Protein AF-A0A8K0NXC8-F1 (afdb_monomer)

Nearest PDB structures (foldseek):
  3nhq-assembly1_A  TM=5.720E-01  e=4.915E-01  Pseudomonas aeruginosa
  8uph-assembly1_A  TM=5.664E-01  e=5.838E-01  Stigmatella aurantiaca
  8u64-assembly1_B  TM=4.879E-01  e=6.934E-01  Pseudomonas syringae pv. tomato str. DC3000
  8u65-assembly1_A  TM=4.868E-01  e=1.839E+00  Pseudomonas syringae pv. tomato str. DC3000
  8qzc-assembly1_A  TM=2.099E-01  e=2.747E+00  Mus musculus

Mean predicted aligned error: 13.23 Å

Sequence (132 aa):
MKCRACNVSSRGIFIARELYSKPFSKPKASEVLTSYLEQLNHPPWTSYFVKYNSIVNDQKGMSHFNWQVGKHNYHILRTGCYPFIKYHCSRIPCLAYGIAAIFLIRHEEVVHTTNGLVKIYFLYEEKKGSFY

Solvent-accessible surface area (backbone atoms only — not comparable to full-atom values): 8437 Å² total; per-residue (Å²): 136,89,83,80,88,79,87,75,72,84,74,71,68,66,66,67,63,73,78,69,83,70,82,90,68,58,53,42,44,62,55,53,52,49,53,51,42,57,74,61,71,62,62,65,58,52,71,52,75,43,52,54,90,68,37,37,72,78,54,72,92,60,45,68,50,80,47,79,52,93,94,43,63,27,45,36,42,43,46,87,48,88,73,30,39,37,42,38,38,28,58,65,62,72,64,59,58,53,54,52,46,65,75,50,48,76,42,75,47,79,43,84,47,100,92,45,80,45,79,46,80,30,71,62,85,76,76,88,80,76,80,130

Radius of gyration: 26.15 Å; Cα contacts (8 Å, |Δi|>4): 143; chains: 1; bounding box: 81×33×70 Å

InterPro domains:
  IPR029245 Protein of unknown function DUF4528 [PF15031] (26-92)
  IPR029245 Protein of unknown function DUF4528 [PTHR34651] (18-91)

pLDDT: mean 80.91, std 18.49, range [33.34, 96.88]

Foldseek 3Di:
DDDDDDDPDPPPPVVVVVVPDDDPAQAAPLVVVLVVCVVVVHDQKDKDKDFPVRHDHPVPPPQWDWDDHPPAIWIWGWDDDPRIIMIIIHRDDPVVVVVVQVVQFDDWDWDQDPVGIDIDTDSDDDPPDDDD

Structure (mmCIF, N/CA/C/O backbone):
data_AF-A0A8K0NXC8-F1
#
_entr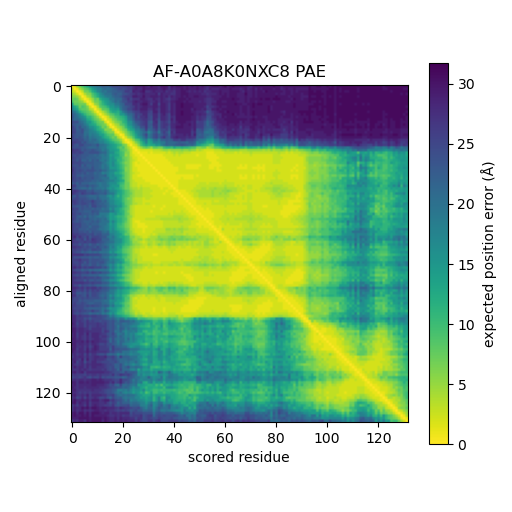y.id   AF-A0A8K0NXC8-F1
#
loop_
_atom_site.group_PDB
_atom_site.id
_atom_site.type_symbol
_atom_site.label_atom_id
_atom_site.label_alt_id
_atom_site.label_comp_id
_atom_site.label_asym_id
_atom_site.label_entity_id
_atom_site.label_seq_id
_atom_site.pdbx_PDB_ins_code
_atom_site.Cartn_x
_atom_site.Cartn_y
_atom_site.Cartn_z
_atom_site.occupancy
_atom_site.B_iso_or_equiv
_atom_site.auth_seq_id
_atom_site.auth_comp_id
_atom_site.auth_asym_id
_atom_site.auth_atom_id
_atom_site.pdbx_PDB_model_num
ATOM 1 N N . MET A 1 1 ? -58.530 -18.994 36.220 1.00 37.09 1 MET A N 1
ATOM 2 C CA . MET A 1 1 ? -57.468 -19.916 35.755 1.00 37.09 1 MET A CA 1
ATOM 3 C C . MET A 1 1 ? -56.166 -19.139 35.595 1.00 37.09 1 MET A C 1
ATOM 5 O O . MET A 1 1 ? -56.166 -18.107 34.943 1.00 37.09 1 MET A O 1
ATOM 9 N N . LYS A 1 2 ? -55.094 -19.593 36.258 1.00 42.16 2 LYS A N 1
ATOM 10 C CA . LYS A 1 2 ? -53.711 -19.095 36.132 1.00 42.16 2 LYS A CA 1
ATOM 11 C C . LYS A 1 2 ? -53.043 -19.742 34.911 1.00 42.16 2 LYS A C 1
ATOM 13 O O . LYS A 1 2 ? -53.066 -20.963 34.845 1.00 42.16 2 LYS A O 1
ATOM 18 N N . CYS A 1 3 ? -52.339 -18.959 34.092 1.00 33.34 3 CYS A N 1
ATOM 19 C CA . CYS A 1 3 ? -51.161 -19.377 33.308 1.00 33.34 3 CYS A CA 1
ATOM 20 C C . CYS A 1 3 ? -50.191 -18.178 33.260 1.00 33.34 3 CYS A C 1
ATOM 22 O O . CYS A 1 3 ? -50.470 -17.187 32.602 1.00 33.34 3 CYS A O 1
ATOM 24 N N . ARG A 1 4 ? -49.309 -18.067 34.263 1.00 37.38 4 ARG A N 1
ATOM 25 C CA . ARG A 1 4 ? -47.840 -18.267 34.215 1.00 37.38 4 ARG A CA 1
ATOM 26 C C . ARG A 1 4 ? -47.084 -17.321 33.272 1.00 37.38 4 ARG A C 1
ATOM 28 O O . ARG A 1 4 ? -47.099 -17.476 32.060 1.00 37.38 4 ARG A O 1
ATOM 35 N N . ALA A 1 5 ? -46.360 -16.399 33.908 1.00 43.91 5 ALA A N 1
ATOM 36 C CA . ALA A 1 5 ? -45.332 -15.551 33.331 1.00 43.91 5 ALA A CA 1
ATOM 37 C C . ALA A 1 5 ? -44.221 -16.385 32.673 1.00 43.91 5 ALA A C 1
ATOM 39 O O . ALA A 1 5 ? -43.661 -17.285 33.302 1.00 43.91 5 ALA A O 1
ATOM 40 N N . CYS A 1 6 ? -43.877 -16.048 31.431 1.00 36.56 6 CYS A N 1
ATOM 41 C CA . CYS A 1 6 ? -42.623 -16.464 30.822 1.00 36.56 6 CYS A CA 1
ATOM 42 C C . CYS A 1 6 ? -41.575 -15.391 31.143 1.00 36.56 6 CYS A C 1
ATOM 44 O O . CYS A 1 6 ? -41.721 -14.234 30.751 1.00 36.56 6 CYS A O 1
ATOM 46 N N . ASN A 1 7 ? -40.550 -15.779 31.901 1.00 40.25 7 ASN A N 1
ATOM 47 C CA . ASN A 1 7 ? -39.371 -14.974 32.215 1.00 40.25 7 ASN A CA 1
ATOM 48 C C . ASN A 1 7 ? -38.663 -14.556 30.916 1.00 40.25 7 ASN A C 1
ATOM 50 O O . ASN A 1 7 ? -37.875 -15.323 30.361 1.00 40.25 7 ASN A O 1
ATOM 54 N N . VAL A 1 8 ? -38.911 -13.336 30.439 1.00 48.53 8 VAL A N 1
ATOM 55 C CA . VAL A 1 8 ? -38.009 -12.690 29.481 1.00 48.53 8 VAL A CA 1
ATOM 56 C C . VAL A 1 8 ? -36.810 -12.203 30.283 1.00 48.53 8 VAL A C 1
ATOM 58 O O . VAL A 1 8 ? -36.902 -11.268 31.073 1.00 48.53 8 VAL A O 1
ATOM 61 N N . SER A 1 9 ? -35.695 -12.910 30.121 1.00 41.44 9 SER A N 1
ATOM 62 C CA . SER A 1 9 ? -34.405 -12.586 30.719 1.00 41.44 9 SER A CA 1
ATOM 63 C C . SER A 1 9 ? -34.036 -11.127 30.441 1.00 41.44 9 SER A C 1
ATOM 65 O O . SER A 1 9 ? -33.798 -10.735 29.298 1.00 41.44 9 SER A O 1
ATOM 67 N N . SER A 1 10 ? -33.941 -10.331 31.505 1.00 48.50 10 SER A N 1
ATOM 68 C CA . SER A 1 10 ? -33.609 -8.900 31.516 1.00 48.50 10 SER A CA 1
ATOM 69 C C . SER A 1 10 ? -32.192 -8.561 31.016 1.00 48.50 10 SER A C 1
ATOM 71 O O . SER A 1 10 ? -31.712 -7.453 31.231 1.00 48.50 10 SER A O 1
ATOM 73 N N . ARG A 1 11 ? -31.492 -9.495 30.357 1.00 45.94 11 ARG A N 1
ATOM 74 C CA . ARG A 1 11 ? -30.106 -9.327 29.886 1.00 45.94 11 ARG A CA 1
ATOM 75 C C . ARG A 1 11 ? -29.985 -8.782 28.457 1.00 45.94 11 ARG A C 1
ATOM 77 O O . ARG A 1 11 ? -28.900 -8.369 28.074 1.00 45.94 11 ARG A O 1
ATOM 84 N N . GLY A 1 12 ? -31.071 -8.746 27.679 1.00 40.59 12 GLY A N 1
ATOM 85 C CA . GLY A 1 12 ? -31.040 -8.309 26.272 1.00 40.59 12 GLY A CA 1
ATOM 86 C C . GLY A 1 12 ? -31.248 -6.808 26.030 1.00 40.59 12 GLY A C 1
ATOM 87 O O . GLY A 1 12 ? -30.907 -6.312 24.963 1.00 40.59 12 GLY A O 1
ATOM 88 N N . ILE A 1 13 ? -31.790 -6.067 27.002 1.00 43.66 13 ILE A N 1
ATOM 89 C CA . ILE A 1 13 ? -32.197 -4.660 26.805 1.00 43.66 13 ILE A CA 1
ATOM 90 C C . ILE A 1 13 ? -31.069 -3.670 27.161 1.00 43.66 13 ILE A C 1
ATOM 92 O O . ILE A 1 13 ? -31.069 -2.536 26.686 1.00 43.66 13 ILE A O 1
ATOM 96 N N . PHE A 1 14 ? -30.058 -4.098 27.925 1.00 40.81 14 PHE A N 1
ATOM 97 C CA . PHE A 1 14 ? -28.959 -3.219 28.347 1.00 40.81 14 PHE A CA 1
ATOM 98 C C . PHE A 1 14 ? -27.856 -3.026 27.293 1.00 40.81 14 PHE A C 1
ATOM 100 O O . PHE A 1 14 ? -27.224 -1.980 27.292 1.00 40.81 14 PHE A O 1
ATOM 107 N N . ILE A 1 15 ? -27.669 -3.949 26.339 1.00 49.72 15 ILE A N 1
ATOM 108 C CA . ILE A 1 15 ? -26.615 -3.808 25.309 1.00 49.72 15 ILE A CA 1
ATOM 109 C C . ILE A 1 15 ? -27.019 -2.833 24.188 1.00 49.72 15 ILE A C 1
ATOM 111 O O . ILE A 1 15 ? -26.171 -2.190 23.576 1.00 49.72 15 ILE A O 1
ATOM 115 N N . ALA A 1 16 ? -28.319 -2.673 23.924 1.00 45.34 16 ALA A N 1
ATOM 116 C CA . ALA A 1 16 ? -28.797 -1.842 22.817 1.00 45.34 16 ALA A CA 1
ATOM 117 C C . ALA A 1 16 ? -28.762 -0.328 23.108 1.00 45.34 16 ALA A C 1
ATOM 119 O O . ALA A 1 16 ? -28.747 0.467 22.170 1.00 45.34 16 ALA A O 1
ATOM 120 N N . ARG A 1 17 ? -28.727 0.095 24.383 1.00 44.28 17 ARG A N 1
ATOM 121 C CA . ARG A 1 17 ? -28.668 1.526 24.756 1.00 44.28 17 ARG A CA 1
ATOM 122 C C . ARG A 1 17 ? -27.256 2.111 24.749 1.00 44.28 17 ARG A C 1
ATOM 124 O O . ARG A 1 17 ? -27.127 3.327 24.690 1.00 44.28 17 ARG A O 1
ATOM 131 N N . GLU A 1 18 ? -26.216 1.281 24.759 1.00 45.81 18 GLU A N 1
ATOM 132 C CA . GLU A 1 18 ? -24.822 1.744 24.835 1.00 45.81 18 GLU A CA 1
ATOM 133 C C . GLU A 1 18 ? -24.183 1.983 23.455 1.00 45.81 18 GLU A C 1
ATOM 135 O O . GLU A 1 18 ? -23.147 2.629 23.338 1.00 45.81 18 GLU A O 1
ATOM 140 N N . LEU A 1 19 ? -24.844 1.541 22.380 1.00 53.97 19 LEU A N 1
ATOM 141 C CA . LEU A 1 19 ? -24.428 1.808 20.997 1.00 53.97 19 LEU A CA 1
ATOM 142 C C . LEU A 1 19 ? -24.982 3.134 20.440 1.00 53.97 19 LEU A C 1
ATOM 144 O O . LEU A 1 19 ? -24.770 3.448 19.270 1.00 53.97 19 LEU A O 1
ATOM 148 N N . TYR A 1 20 ? -25.674 3.928 21.265 1.00 55.44 20 TYR A N 1
ATOM 149 C CA . TYR A 1 20 ? -26.390 5.136 20.852 1.00 55.44 20 TYR A CA 1
ATOM 150 C C . TYR A 1 20 ? -25.898 6.389 21.594 1.00 55.44 20 TYR A C 1
ATOM 152 O O . TYR A 1 20 ? -26.636 6.965 22.387 1.00 55.44 20 TYR A O 1
ATOM 160 N N . SER A 1 21 ? -24.649 6.820 21.359 1.00 51.75 21 SER A N 1
ATOM 161 C CA . SER A 1 21 ? -24.166 8.162 21.771 1.00 51.75 21 SER A CA 1
ATOM 162 C C . SER A 1 21 ? -22.755 8.536 21.276 1.00 51.75 21 SER A C 1
ATOM 164 O O . SER A 1 21 ? -22.030 9.261 21.954 1.00 51.75 21 SER A O 1
ATOM 166 N N . LYS A 1 22 ? -22.332 8.114 20.076 1.00 52.09 22 LYS A N 1
ATOM 167 C CA . LYS A 1 22 ? -21.210 8.789 19.395 1.00 52.09 22 LYS A CA 1
ATOM 168 C C . LYS A 1 22 ? -21.737 9.510 18.158 1.00 52.09 22 LYS A C 1
ATOM 170 O O . LYS A 1 22 ? -22.412 8.866 17.354 1.00 52.09 22 LYS A O 1
ATOM 175 N N . PRO A 1 23 ? -21.469 10.819 17.978 1.00 54.41 23 PRO A N 1
ATOM 176 C CA . PRO A 1 23 ? -21.719 11.452 16.691 1.00 54.41 23 PRO A CA 1
ATOM 177 C C . PRO A 1 23 ? -20.993 10.633 15.621 1.00 54.41 23 PRO A C 1
ATOM 179 O O . PRO A 1 23 ? -19.870 10.183 15.848 1.00 54.41 23 PRO A O 1
ATOM 182 N N . PHE A 1 24 ? -21.663 10.398 14.493 1.00 65.12 24 PHE A N 1
ATOM 183 C CA . PHE A 1 24 ? -21.206 9.531 13.405 1.00 65.12 24 PHE A CA 1
ATOM 184 C C . PHE A 1 24 ? -20.031 10.192 12.659 1.00 65.12 24 PHE A C 1
ATOM 186 O O . PHE A 1 24 ? -20.151 10.640 11.519 1.00 65.12 24 PHE A O 1
ATOM 193 N N . SER A 1 25 ? -18.892 10.351 13.332 1.00 83.94 25 SER A N 1
ATOM 194 C CA . SER A 1 25 ? -17.662 10.807 12.707 1.00 83.94 25 SER A CA 1
ATOM 195 C C . SER A 1 25 ? -17.096 9.665 11.872 1.00 83.94 25 SER A C 1
ATOM 197 O O . SER A 1 25 ? -17.096 8.501 12.272 1.00 83.94 25 SER A O 1
ATOM 199 N N . LYS A 1 26 ? -16.643 9.993 10.661 1.00 91.62 26 LYS A N 1
ATOM 200 C CA . LYS A 1 26 ? -16.002 9.004 9.794 1.00 91.62 26 LYS A CA 1
ATOM 201 C C . LYS A 1 26 ? -14.735 8.492 10.493 1.00 91.62 26 LYS A C 1
ATOM 203 O O . LYS A 1 26 ? -14.002 9.316 11.052 1.00 91.62 26 LYS A O 1
ATOM 208 N N . PRO A 1 27 ? -14.449 7.182 10.447 1.00 95.38 27 PRO A N 1
ATOM 209 C CA . PRO A 1 27 ? -13.238 6.642 11.047 1.00 95.38 27 PRO A CA 1
ATOM 210 C C . PRO A 1 27 ? -11.998 7.221 10.362 1.00 95.38 27 PRO A C 1
ATOM 212 O O . PRO A 1 27 ? -12.035 7.630 9.191 1.00 95.38 27 PRO A O 1
ATOM 215 N N . LYS A 1 28 ? -10.886 7.263 11.094 1.00 95.56 28 LYS A N 1
ATOM 216 C CA . LYS A 1 28 ? -9.604 7.714 10.543 1.00 95.56 28 LYS A CA 1
ATOM 217 C C . LYS A 1 28 ? -9.019 6.658 9.610 1.00 95.56 28 LYS A C 1
ATOM 219 O O . LYS A 1 28 ? -9.223 5.460 9.801 1.00 95.56 28 LYS A O 1
ATOM 224 N N . ALA A 1 29 ? -8.250 7.088 8.616 1.00 95.19 29 ALA A N 1
ATOM 225 C CA . ALA A 1 29 ? -7.570 6.170 7.707 1.00 95.19 29 ALA A CA 1
ATOM 226 C C . ALA A 1 29 ? -6.565 5.273 8.450 1.00 95.19 29 ALA A C 1
ATOM 228 O O . ALA A 1 29 ? -6.462 4.084 8.152 1.00 95.19 29 ALA A O 1
ATOM 229 N N . SER A 1 30 ? -5.873 5.835 9.446 1.00 95.56 30 SER A N 1
ATOM 230 C CA . SER A 1 30 ? -5.002 5.098 10.370 1.00 95.56 30 SER A CA 1
ATOM 231 C C . SER A 1 30 ? -5.724 3.984 11.130 1.00 95.56 30 SER A C 1
ATOM 233 O O . SER A 1 30 ? -5.241 2.856 11.177 1.00 95.56 30 SER A O 1
ATOM 235 N N . GLU A 1 31 ? -6.897 4.282 11.684 1.00 95.88 31 GLU A N 1
ATOM 236 C CA . GLU A 1 31 ? -7.716 3.339 12.450 1.00 95.88 31 GLU A CA 1
ATOM 237 C C . GLU A 1 31 ? -8.214 2.187 11.574 1.00 95.88 31 GLU A C 1
ATOM 239 O O . GLU A 1 31 ? -8.120 1.024 11.967 1.00 95.88 31 GLU A O 1
ATOM 244 N N . VAL A 1 32 ? -8.674 2.500 10.358 1.00 96.25 32 VAL A N 1
ATOM 245 C CA . VAL A 1 32 ? -9.085 1.492 9.370 1.00 96.25 32 VAL A CA 1
ATOM 246 C C . VAL A 1 32 ? -7.914 0.581 9.002 1.00 96.25 32 VAL A C 1
ATOM 248 O O . VAL A 1 32 ? -8.089 -0.633 8.950 1.00 96.25 32 VAL A O 1
ATOM 251 N N . LEU A 1 33 ? -6.722 1.142 8.776 1.00 96.06 33 LEU A N 1
ATOM 252 C CA . LEU A 1 33 ? -5.516 0.374 8.453 1.00 96.06 33 LEU A CA 1
ATOM 253 C C . LEU A 1 33 ? -5.127 -0.592 9.579 1.00 96.06 33 LEU A C 1
ATOM 255 O O . LEU A 1 33 ? -4.922 -1.777 9.316 1.00 96.06 33 LEU A O 1
ATOM 259 N N . THR A 1 34 ? -5.048 -0.107 10.820 1.00 96.88 34 THR A N 1
ATOM 260 C CA . THR A 1 34 ? -4.703 -0.944 11.979 1.00 96.88 34 THR A CA 1
ATOM 261 C C . THR A 1 34 ? -5.741 -2.043 12.186 1.00 96.88 34 THR A C 1
ATOM 263 O O . THR A 1 34 ? -5.382 -3.219 12.210 1.00 96.88 34 THR A O 1
ATOM 266 N N . SER A 1 35 ? -7.025 -1.675 12.224 1.00 96.19 35 SER A N 1
ATOM 267 C CA . SER A 1 35 ? -8.119 -2.625 12.454 1.00 96.19 35 SER A CA 1
ATOM 268 C C . SER A 1 35 ? -8.159 -3.715 11.383 1.00 96.19 35 SER A C 1
ATOM 270 O O . SER A 1 35 ? -8.353 -4.886 11.695 1.00 96.19 35 SER A O 1
ATOM 272 N N . TYR A 1 36 ? -7.938 -3.357 10.117 1.00 96.56 36 TYR A N 1
ATOM 273 C CA . TYR A 1 36 ? -7.915 -4.316 9.014 1.00 96.56 36 TYR A CA 1
ATOM 274 C C . TYR A 1 36 ? -6.761 -5.323 9.133 1.00 96.56 36 TYR A C 1
ATOM 276 O O . TYR A 1 36 ? -6.961 -6.524 8.950 1.00 96.56 36 TYR A O 1
ATOM 284 N N . LEU A 1 37 ? -5.552 -4.856 9.463 1.00 95.94 37 LEU A N 1
A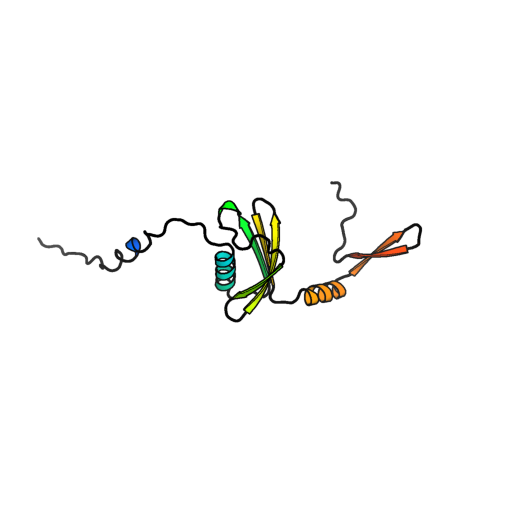TOM 285 C CA . LEU A 1 37 ? -4.385 -5.731 9.618 1.00 95.94 37 LEU A CA 1
ATOM 286 C C . LEU A 1 37 ? -4.509 -6.667 10.828 1.00 95.94 37 LEU A C 1
ATOM 288 O O . LEU A 1 37 ? -4.040 -7.805 10.761 1.00 95.94 37 LEU A O 1
ATOM 292 N N . GLU A 1 38 ? -5.140 -6.207 11.909 1.00 95.75 38 GLU A N 1
ATOM 293 C CA . GLU A 1 38 ? -5.455 -7.026 13.085 1.00 95.75 38 GLU A CA 1
ATOM 294 C C . GLU A 1 38 ? -6.522 -8.080 12.770 1.00 95.75 38 GLU A C 1
ATOM 296 O O . GLU A 1 38 ? -6.335 -9.255 13.081 1.00 95.75 38 GLU A O 1
ATOM 301 N N . GLN A 1 39 ? -7.598 -7.698 12.075 1.00 95.75 39 GLN A N 1
ATOM 302 C CA . GLN A 1 39 ? -8.668 -8.618 11.667 1.00 95.75 39 GLN A CA 1
ATOM 303 C C . GLN A 1 39 ? -8.167 -9.753 10.768 1.00 95.75 39 GLN A C 1
ATOM 305 O O . GLN A 1 39 ? -8.667 -10.872 10.850 1.00 95.75 39 GLN A O 1
ATOM 310 N N . LEU A 1 40 ? -7.164 -9.486 9.928 1.00 93.50 40 LEU A N 1
ATOM 311 C CA . LEU A 1 40 ? -6.539 -10.496 9.072 1.00 93.50 40 LEU A CA 1
ATOM 312 C C . LEU A 1 40 ? -5.470 -11.346 9.776 1.00 93.50 40 LEU A C 1
ATOM 314 O O . LEU A 1 40 ? -4.799 -12.135 9.109 1.00 93.50 40 LEU A O 1
ATOM 318 N N . ASN A 1 41 ? -5.284 -11.196 11.090 1.00 93.44 41 ASN A N 1
ATOM 319 C CA . ASN A 1 41 ? -4.250 -11.893 11.856 1.00 93.44 41 ASN A CA 1
ATOM 320 C C . ASN A 1 41 ? -2.834 -11.688 11.274 1.00 93.44 41 ASN A C 1
ATOM 322 O O . ASN A 1 41 ? -2.030 -12.615 11.175 1.00 93.44 41 ASN A O 1
ATOM 326 N N . HIS A 1 42 ? -2.534 -10.451 10.867 1.00 91.19 42 HIS A N 1
ATOM 327 C CA . HIS A 1 42 ? -1.211 -10.000 10.428 1.00 91.19 42 HIS A CA 1
ATOM 328 C C . HIS A 1 42 ? -0.624 -10.734 9.194 1.00 91.19 42 HIS A C 1
ATOM 330 O O . HIS A 1 42 ? 0.416 -11.404 9.280 1.00 91.19 42 HIS A O 1
ATOM 336 N N . PRO A 1 43 ? -1.217 -10.571 7.996 1.00 92.38 43 PRO A N 1
ATOM 337 C CA . PRO A 1 43 ? -0.743 -11.235 6.780 1.00 92.38 43 PRO A CA 1
ATOM 338 C C . PRO A 1 43 ? 0.666 -10.759 6.358 1.00 92.38 43 PRO A C 1
ATOM 340 O O . PRO A 1 43 ? 1.077 -9.648 6.697 1.00 92.38 43 PRO A O 1
ATOM 343 N N . PRO A 1 44 ? 1.459 -11.573 5.632 1.00 89.50 44 PRO A N 1
ATOM 344 C CA . PRO A 1 44 ? 2.790 -11.174 5.150 1.00 89.50 44 PRO A CA 1
ATOM 345 C C . PRO A 1 44 ? 2.736 -10.035 4.125 1.00 89.50 44 PRO A C 1
ATOM 347 O O . PRO A 1 44 ? 3.601 -9.154 4.129 1.00 89.50 44 PRO A O 1
ATOM 350 N N . TRP A 1 45 ? 1.700 -10.027 3.286 1.00 91.75 45 TRP A N 1
ATOM 351 C CA . TRP A 1 45 ? 1.341 -8.914 2.417 1.00 91.75 45 TRP A CA 1
ATOM 352 C C . TRP A 1 45 ? -0.185 -8.848 2.270 1.00 91.75 45 TRP A C 1
ATOM 354 O O . TRP A 1 45 ? -0.866 -9.869 2.344 1.00 91.75 45 TRP A O 1
ATOM 364 N N . THR A 1 46 ? -0.725 -7.649 2.064 1.00 94.19 46 THR A N 1
ATOM 365 C CA . THR A 1 46 ? -2.116 -7.442 1.645 1.00 94.19 46 THR A CA 1
ATOM 366 C C . THR A 1 46 ? -2.258 -6.141 0.852 1.00 94.19 46 THR A C 1
ATOM 368 O O . THR A 1 46 ? -1.419 -5.242 0.941 1.00 94.19 46 THR A O 1
ATOM 371 N N . SER A 1 47 ? -3.317 -6.019 0.057 1.00 94.31 47 SER A N 1
ATOM 372 C CA . SER A 1 47 ? -3.667 -4.769 -0.614 1.00 94.31 47 SER A CA 1
ATOM 373 C C . SER A 1 47 ? -5.171 -4.589 -0.699 1.00 94.31 47 SER A C 1
ATOM 375 O O . SER A 1 47 ? -5.886 -5.541 -1.001 1.00 94.31 47 SER A O 1
ATOM 377 N N . TYR A 1 48 ? -5.642 -3.366 -0.489 1.00 95.31 48 TYR A N 1
ATOM 378 C CA . TYR A 1 48 ? -7.067 -3.051 -0.480 1.00 95.31 48 TYR A CA 1
ATOM 379 C C . TYR A 1 48 ? -7.322 -1.601 -0.900 1.00 95.31 48 TYR A C 1
ATOM 381 O O . TYR A 1 48 ? -6.406 -0.779 -0.976 1.00 95.31 48 TYR A O 1
ATOM 389 N N . PHE A 1 49 ? -8.585 -1.291 -1.188 1.00 95.94 49 PHE A N 1
ATOM 390 C CA . PHE A 1 49 ? -9.034 0.042 -1.579 1.00 95.94 49 PHE A CA 1
ATOM 391 C C . PHE A 1 49 ? -9.980 0.613 -0.526 1.00 95.94 49 PHE A C 1
ATOM 393 O O . PHE A 1 49 ? -10.824 -0.099 0.014 1.00 95.94 49 PHE A O 1
ATOM 400 N N . VAL A 1 50 ? -9.875 1.915 -0.275 1.00 94.75 50 VAL A N 1
ATOM 401 C CA . VAL A 1 50 ? -10.762 2.650 0.635 1.00 94.75 50 VAL A CA 1
ATOM 402 C C . VAL A 1 50 ? -11.335 3.855 -0.093 1.00 94.75 50 VAL A C 1
ATOM 404 O O . VAL A 1 50 ? -10.591 4.620 -0.700 1.00 94.75 50 VAL A O 1
ATOM 407 N N . LYS A 1 51 ? -12.655 4.052 -0.042 1.00 94.94 51 LYS A N 1
ATOM 408 C CA . LYS A 1 51 ? -13.299 5.237 -0.631 1.00 94.94 51 LYS A CA 1
ATOM 409 C C . LYS A 1 51 ? -12.926 6.485 0.167 1.00 94.94 51 LYS A C 1
ATOM 411 O O . LYS A 1 51 ? -13.036 6.481 1.389 1.00 94.94 51 LYS A O 1
ATOM 416 N N . TYR A 1 52 ? -12.586 7.588 -0.503 1.00 91.44 52 TYR A N 1
ATOM 417 C CA . TYR A 1 52 ? -12.300 8.854 0.195 1.00 91.44 52 TYR A CA 1
ATOM 418 C C . TYR A 1 52 ? -13.478 9.314 1.063 1.00 91.44 52 TYR A C 1
ATOM 420 O O . TYR A 1 52 ? -13.285 9.789 2.176 1.00 91.44 52 TYR A O 1
ATOM 428 N N . ASN A 1 53 ? -14.710 9.124 0.584 1.00 91.75 53 ASN A N 1
ATOM 429 C CA . ASN A 1 53 ? -15.900 9.613 1.274 1.00 91.75 53 ASN A CA 1
ATOM 430 C C . ASN A 1 53 ? -16.248 8.840 2.552 1.00 91.75 53 ASN A C 1
ATOM 432 O O . ASN A 1 53 ? -17.025 9.368 3.347 1.00 91.75 53 ASN A O 1
ATOM 436 N N . SER A 1 54 ? -15.711 7.637 2.768 1.00 92.81 54 SER A N 1
ATOM 437 C CA . SER A 1 54 ? -16.029 6.819 3.947 1.00 92.81 54 SER A CA 1
ATOM 438 C C . SER A 1 54 ? -15.098 7.057 5.135 1.00 92.81 54 SER A C 1
ATOM 440 O O . SER A 1 54 ? -15.394 6.571 6.220 1.00 92.81 54 SER A O 1
ATOM 442 N N . ILE A 1 55 ? -13.993 7.788 4.957 1.00 93.88 55 ILE A N 1
ATOM 443 C CA . ILE A 1 55 ? -12.957 7.966 5.985 1.00 93.88 55 ILE A CA 1
ATOM 444 C C . ILE A 1 55 ? -12.515 9.426 6.115 1.00 93.88 55 ILE A C 1
ATOM 446 O O . ILE A 1 55 ? -12.645 10.217 5.181 1.00 93.88 55 ILE A O 1
ATOM 450 N N . VAL A 1 56 ? -11.940 9.778 7.264 1.00 94.50 56 VAL A N 1
ATOM 451 C CA . VAL A 1 56 ? -11.112 10.982 7.403 1.00 94.50 56 VAL A CA 1
ATOM 452 C C . VAL A 1 56 ? -9.667 10.612 7.084 1.00 94.50 56 VAL A C 1
ATOM 454 O O . VAL A 1 56 ? -9.064 9.779 7.758 1.00 94.50 56 VAL A O 1
ATOM 457 N N . ASN A 1 57 ? -9.098 11.226 6.045 1.00 92.06 57 ASN A N 1
ATOM 458 C CA . ASN A 1 57 ? -7.721 10.966 5.630 1.00 92.06 57 ASN A CA 1
ATOM 459 C C . ASN A 1 57 ? -6.717 11.752 6.490 1.00 92.06 57 ASN A C 1
ATOM 461 O O . ASN A 1 57 ? -6.233 12.807 6.086 1.00 92.06 57 ASN A O 1
ATOM 465 N N . ASP A 1 58 ? -6.387 11.207 7.656 1.00 94.00 58 ASP A N 1
ATOM 466 C CA . ASP A 1 58 ? -5.353 11.705 8.572 1.00 94.00 58 ASP A CA 1
ATOM 467 C C . ASP A 1 58 ? -3.923 11.342 8.137 1.00 94.00 58 ASP A C 1
ATOM 469 O O . ASP A 1 58 ? -2.951 11.821 8.707 1.00 94.00 58 ASP A O 1
ATOM 473 N N . GLN A 1 59 ? -3.791 10.535 7.084 1.00 91.62 59 GLN A N 1
ATOM 474 C CA . GLN A 1 59 ? -2.515 10.129 6.502 1.00 91.62 59 GLN A CA 1
ATOM 475 C C . GLN A 1 59 ? -2.146 10.946 5.251 1.00 91.62 59 GLN A C 1
ATOM 477 O O . GLN A 1 59 ? -1.299 10.534 4.458 1.00 91.62 59 GLN A O 1
ATOM 482 N N . LYS A 1 60 ? -2.826 12.064 4.972 1.00 85.25 60 LYS A N 1
ATOM 483 C CA . LYS A 1 60 ? -2.615 12.851 3.744 1.00 85.25 60 LYS A CA 1
ATOM 484 C C . LYS A 1 60 ? -1.149 13.302 3.623 1.00 85.25 60 LYS A C 1
ATOM 486 O O . LYS A 1 60 ? -0.558 13.751 4.592 1.00 85.25 60 LYS A O 1
ATOM 491 N N . GLY A 1 61 ? -0.572 13.175 2.427 1.00 87.38 61 GLY A N 1
ATOM 492 C CA . GLY A 1 61 ? 0.843 13.483 2.173 1.00 87.38 61 GLY A CA 1
ATOM 493 C C . GLY A 1 61 ? 1.805 12.323 2.451 1.00 87.38 61 GLY A C 1
ATOM 494 O O . GLY A 1 61 ? 2.941 12.363 1.994 1.00 87.38 61 GLY A O 1
ATOM 495 N N . MET A 1 62 ? 1.349 11.254 3.114 1.00 90.19 62 MET A N 1
ATOM 496 C CA . MET A 1 62 ? 2.139 10.036 3.291 1.00 90.19 62 MET A CA 1
ATOM 497 C C . MET A 1 62 ? 1.853 9.042 2.163 1.00 90.19 62 MET A C 1
ATOM 499 O O . MET A 1 62 ? 0.790 8.410 2.136 1.00 90.19 62 MET A O 1
ATOM 503 N N . SER A 1 63 ? 2.806 8.912 1.240 1.00 91.62 63 SER A N 1
ATOM 504 C CA . SER A 1 63 ? 2.760 7.928 0.148 1.00 91.62 63 SER A CA 1
ATOM 505 C C . SER A 1 63 ? 3.481 6.632 0.509 1.00 91.62 63 SER A C 1
ATOM 507 O O . SER A 1 63 ? 3.029 5.564 0.120 1.00 91.62 63 SER A O 1
ATOM 509 N N . HIS A 1 64 ? 4.569 6.708 1.277 1.00 92.69 64 HIS A N 1
ATOM 510 C CA . HIS A 1 64 ? 5.318 5.547 1.748 1.00 92.69 64 HIS A CA 1
ATOM 511 C C . HIS A 1 64 ? 5.747 5.760 3.201 1.00 92.69 64 HIS A C 1
ATOM 513 O O . HIS A 1 64 ? 6.384 6.769 3.503 1.00 92.69 64 HIS A O 1
ATOM 519 N N . PHE A 1 65 ? 5.370 4.857 4.104 1.00 94.38 65 PHE A N 1
ATOM 520 C CA . PHE A 1 65 ? 5.695 4.967 5.529 1.00 94.38 65 PHE A CA 1
ATOM 521 C C . PHE A 1 65 ? 5.663 3.609 6.230 1.00 94.38 65 PHE A C 1
ATOM 523 O O . PHE A 1 65 ? 5.053 2.655 5.750 1.00 94.38 65 PHE A O 1
ATOM 530 N N . ASN A 1 66 ? 6.312 3.544 7.391 1.00 94.12 66 ASN A N 1
ATOM 531 C CA . ASN A 1 66 ? 6.262 2.386 8.277 1.00 94.12 66 ASN A CA 1
ATOM 532 C C . ASN A 1 66 ? 5.062 2.502 9.221 1.00 94.12 66 ASN A C 1
ATOM 534 O O . ASN A 1 66 ? 4.799 3.578 9.761 1.00 94.12 66 ASN A O 1
ATOM 538 N N . TRP A 1 67 ? 4.351 1.401 9.435 1.00 95.88 67 TRP A N 1
ATOM 539 C CA . TRP A 1 67 ? 3.173 1.340 10.291 1.00 95.88 67 TRP A CA 1
ATOM 540 C C . TRP A 1 67 ? 3.281 0.170 11.265 1.00 95.88 67 TRP A C 1
ATOM 542 O O . TRP A 1 67 ? 3.317 -0.992 10.861 1.00 95.88 67 TRP A O 1
ATOM 552 N N . GLN A 1 68 ? 3.352 0.491 12.554 1.00 95.00 68 GLN A N 1
ATOM 553 C CA . GLN A 1 68 ? 3.459 -0.493 13.627 1.00 95.00 68 GLN A CA 1
ATOM 554 C C . GLN A 1 68 ? 2.062 -0.948 14.051 1.00 95.00 68 GLN A C 1
ATOM 556 O O . GLN A 1 68 ? 1.224 -0.128 14.426 1.00 95.00 68 GLN A O 1
ATOM 561 N N . VAL A 1 69 ? 1.827 -2.257 14.006 1.00 94.56 69 VAL A N 1
ATOM 562 C CA . VAL A 1 69 ? 0.596 -2.904 14.472 1.00 94.56 69 VAL A CA 1
ATOM 563 C C . VAL A 1 69 ? 0.993 -4.003 15.452 1.00 94.56 69 VAL A C 1
ATOM 565 O O . VAL A 1 69 ? 1.489 -5.063 15.059 1.00 94.56 69 VAL A O 1
ATOM 568 N N . GLY A 1 70 ? 0.833 -3.729 16.747 1.00 90.69 70 GLY A N 1
ATOM 569 C CA . GLY A 1 70 ? 1.285 -4.621 17.815 1.00 90.69 70 GLY A CA 1
ATOM 570 C C . GLY A 1 70 ? 2.798 -4.862 17.760 1.00 90.69 70 GLY A C 1
ATOM 571 O O . GLY A 1 70 ? 3.586 -3.952 17.996 1.00 90.69 70 GLY A O 1
ATOM 572 N N . LYS A 1 71 ? 3.201 -6.101 17.452 1.00 91.38 71 LYS A N 1
ATOM 573 C CA . LYS A 1 71 ? 4.614 -6.522 17.331 1.00 91.38 71 LYS A CA 1
ATOM 574 C C . LYS A 1 71 ? 5.134 -6.511 15.888 1.00 91.38 71 LYS A C 1
ATOM 576 O O . LYS A 1 71 ? 6.271 -6.915 15.645 1.00 91.38 71 LYS A O 1
ATOM 581 N N . HIS A 1 72 ? 4.304 -6.119 14.925 1.00 92.31 72 HIS A N 1
ATOM 582 C CA . HIS A 1 72 ? 4.618 -6.201 13.504 1.00 92.31 72 HIS A CA 1
ATOM 583 C C . HIS A 1 72 ? 4.792 -4.812 12.896 1.00 92.31 72 HIS A C 1
ATOM 585 O O . HIS A 1 72 ? 3.941 -3.942 13.062 1.00 92.31 72 HIS A O 1
ATOM 591 N N . ASN A 1 73 ? 5.862 -4.643 12.120 1.00 93.69 73 ASN A N 1
ATOM 592 C CA . ASN A 1 73 ? 6.088 -3.451 11.314 1.00 93.69 73 ASN A CA 1
ATOM 593 C C . ASN A 1 73 ? 5.685 -3.716 9.861 1.00 93.69 73 ASN A C 1
ATOM 595 O O . ASN A 1 73 ? 6.144 -4.692 9.262 1.00 93.69 73 ASN A O 1
ATOM 599 N N . TYR A 1 74 ? 4.859 -2.843 9.297 1.00 94.62 74 TYR A N 1
ATOM 600 C CA . TYR A 1 74 ? 4.445 -2.894 7.900 1.00 94.62 74 TYR A CA 1
ATOM 601 C C . TYR A 1 74 ? 5.029 -1.725 7.122 1.00 94.62 74 TYR A C 1
ATOM 603 O O . TYR A 1 74 ? 4.949 -0.580 7.558 1.00 94.62 74 TYR A O 1
ATOM 611 N N . HIS A 1 75 ? 5.533 -2.003 5.927 1.00 93.56 75 HIS A N 1
ATOM 612 C CA . HIS A 1 75 ? 5.769 -0.988 4.913 1.00 93.56 75 HIS A CA 1
ATOM 613 C C . HIS A 1 75 ? 4.454 -0.732 4.179 1.00 93.56 75 HIS A C 1
ATOM 615 O O . HIS A 1 75 ? 3.867 -1.643 3.587 1.00 93.56 75 HIS A O 1
ATOM 621 N N . ILE A 1 76 ? 3.970 0.503 4.259 1.00 94.69 76 ILE A N 1
ATOM 622 C CA . ILE A 1 76 ? 2.723 0.930 3.639 1.00 94.69 76 ILE A CA 1
ATOM 623 C C . ILE A 1 76 ? 3.055 1.785 2.431 1.00 94.69 76 ILE A C 1
ATOM 625 O O . ILE A 1 76 ? 3.683 2.834 2.563 1.00 94.69 76 ILE A O 1
ATOM 629 N N . LEU A 1 77 ? 2.576 1.364 1.266 1.00 93.94 77 LEU A N 1
ATOM 630 C CA . LEU A 1 77 ? 2.564 2.162 0.052 1.00 93.94 77 LEU A CA 1
ATOM 631 C C . LEU A 1 77 ? 1.123 2.565 -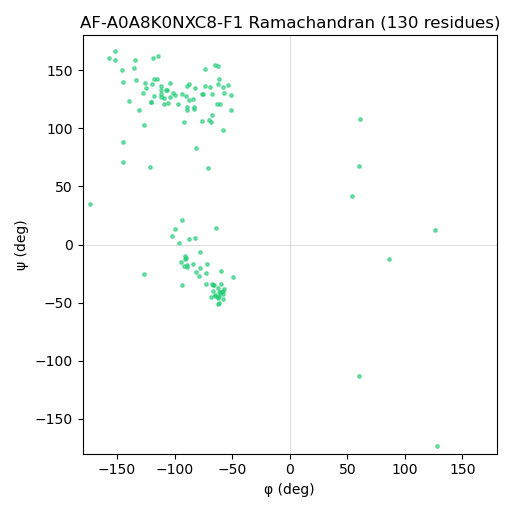0.261 1.00 93.94 77 LEU A C 1
ATOM 633 O O . LEU A 1 77 ? 0.241 1.723 -0.447 1.00 93.94 77 LEU A O 1
ATOM 637 N N . ARG A 1 78 ? 0.886 3.870 -0.329 1.00 93.75 78 ARG A N 1
ATOM 638 C CA . ARG A 1 78 ? -0.393 4.465 -0.699 1.00 93.75 78 ARG A CA 1
ATOM 639 C C . ARG A 1 78 ? -0.297 5.056 -2.085 1.00 93.75 78 ARG A C 1
ATOM 641 O O . ARG A 1 78 ? 0.618 5.812 -2.395 1.00 93.75 78 ARG A O 1
ATOM 648 N N . THR A 1 79 ? -1.295 4.749 -2.897 1.00 90.81 79 THR A N 1
ATOM 649 C CA . THR A 1 79 ? -1.452 5.336 -4.226 1.00 90.81 79 THR A CA 1
ATOM 650 C C . THR A 1 79 ? -2.833 5.971 -4.329 1.00 90.81 79 THR A C 1
ATOM 652 O O . THR A 1 79 ? -3.836 5.415 -3.867 1.00 90.81 79 THR A O 1
ATOM 655 N N . GLY A 1 80 ? -2.877 7.189 -4.869 1.00 84.12 80 GLY A N 1
ATOM 656 C CA . GLY A 1 80 ? -4.131 7.884 -5.138 1.00 84.12 80 GLY A CA 1
ATOM 657 C C . GLY A 1 80 ? -4.791 7.302 -6.383 1.00 84.12 80 GLY A C 1
ATOM 658 O O . GLY A 1 80 ? -4.143 7.179 -7.417 1.00 84.12 80 GLY A O 1
ATOM 659 N N . CYS A 1 81 ? -6.068 6.943 -6.285 1.00 86.12 81 CYS A N 1
ATOM 660 C CA . CYS A 1 81 ? -6.865 6.439 -7.401 1.00 86.12 81 CYS A CA 1
ATOM 661 C C . CYS A 1 81 ? -8.301 6.942 -7.233 1.00 86.12 81 CYS A C 1
ATOM 663 O O . CYS A 1 81 ? -9.181 6.188 -6.830 1.00 86.12 81 CYS A O 1
ATOM 665 N N . TYR A 1 82 ? -8.526 8.245 -7.437 1.00 87.06 82 TYR A N 1
ATOM 666 C CA . TYR A 1 82 ? -9.826 8.872 -7.174 1.00 87.06 82 TYR A CA 1
ATOM 667 C C . T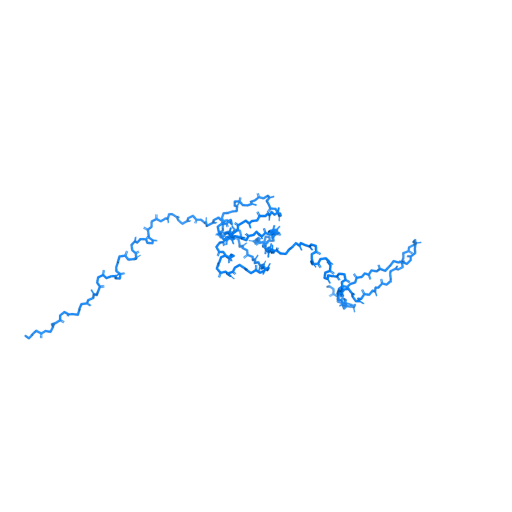YR A 1 82 ? -10.968 8.090 -7.857 1.00 87.06 82 TYR A C 1
ATOM 669 O O . TYR A 1 82 ? -10.856 7.817 -9.052 1.00 87.06 82 TYR A O 1
ATOM 677 N N . PRO A 1 83 ? -12.048 7.706 -7.138 1.00 92.81 83 PRO A N 1
ATOM 678 C CA . PRO A 1 83 ? -12.482 8.147 -5.799 1.00 92.81 83 PRO A CA 1
ATOM 679 C C . PRO A 1 83 ? -12.008 7.274 -4.611 1.00 92.81 83 PRO A C 1
ATOM 681 O O . PRO A 1 83 ? -12.587 7.325 -3.518 1.00 92.81 83 PRO A O 1
ATOM 684 N N . PHE A 1 84 ? -10.944 6.497 -4.790 1.00 94.44 84 PHE A N 1
ATOM 685 C CA . PHE A 1 84 ? -10.358 5.585 -3.809 1.00 94.44 84 PHE A CA 1
ATOM 686 C C . PHE A 1 84 ? -8.901 5.927 -3.446 1.00 94.44 84 PHE A C 1
ATOM 688 O O . PHE A 1 84 ? -8.158 6.579 -4.181 1.00 94.44 84 PHE A O 1
ATOM 695 N N . ILE A 1 85 ? -8.470 5.413 -2.300 1.00 93.94 85 ILE A N 1
ATOM 696 C CA . ILE A 1 85 ? -7.072 5.288 -1.897 1.00 93.94 85 ILE A CA 1
ATOM 697 C C . ILE A 1 85 ? -6.736 3.805 -1.942 1.00 93.94 85 ILE A C 1
ATOM 699 O O . ILE A 1 85 ? -7.419 3.000 -1.305 1.00 93.94 85 ILE A O 1
ATOM 703 N N . LYS A 1 86 ? -5.681 3.446 -2.666 1.00 95.25 86 LYS A N 1
ATOM 704 C CA . LYS A 1 86 ? -5.155 2.084 -2.670 1.00 95.25 86 LYS A CA 1
ATOM 705 C C . LYS A 1 86 ? -4.047 1.966 -1.633 1.00 95.25 86 LYS A C 1
ATOM 707 O O . LYS A 1 86 ? -3.113 2.769 -1.632 1.00 95.25 86 LYS A O 1
ATOM 712 N N . TYR A 1 87 ? -4.154 0.952 -0.787 1.00 95.88 87 TYR A N 1
ATOM 713 C CA . TYR A 1 87 ? -3.150 0.555 0.189 1.00 95.88 87 TYR A CA 1
ATOM 714 C C . TYR A 1 87 ? -2.476 -0.729 -0.279 1.00 95.88 87 TYR A C 1
ATOM 716 O O . TYR A 1 87 ? -3.146 -1.692 -0.654 1.00 95.88 87 TYR A O 1
ATOM 724 N N . HIS A 1 88 ? -1.154 -0.751 -0.230 1.00 94.50 88 HIS A N 1
ATOM 725 C CA . HIS A 1 88 ? -0.347 -1.956 -0.318 1.00 94.50 88 HIS A CA 1
ATOM 726 C C . HIS A 1 88 ? 0.471 -2.053 0.967 1.00 94.50 88 HIS A C 1
ATOM 728 O O . HIS A 1 88 ? 1.182 -1.116 1.319 1.00 94.50 88 HIS A O 1
ATOM 734 N N . CYS A 1 89 ? 0.314 -3.157 1.686 1.00 94.50 89 CYS A N 1
ATOM 735 C CA . CYS A 1 89 ? 0.927 -3.386 2.986 1.00 94.50 89 CYS A CA 1
ATOM 736 C C . CYS A 1 89 ? 1.808 -4.627 2.874 1.00 94.50 89 CYS A C 1
ATOM 738 O O . CYS A 1 89 ? 1.299 -5.699 2.543 1.00 94.50 89 CYS A O 1
ATOM 740 N N . SER A 1 90 ? 3.098 -4.513 3.169 1.00 92.44 90 SER A N 1
ATOM 741 C CA . SER A 1 90 ? 4.020 -5.652 3.165 1.00 92.44 90 SER A CA 1
ATOM 742 C C . SER A 1 90 ? 4.894 -5.664 4.414 1.00 92.44 90 SER A C 1
ATOM 744 O O . SER A 1 90 ? 5.340 -4.625 4.893 1.00 92.44 90 SER A O 1
ATOM 746 N N . ARG A 1 91 ? 5.158 -6.860 4.948 1.00 89.00 91 ARG A N 1
ATOM 747 C CA . ARG A 1 91 ? 6.155 -7.077 6.015 1.00 89.00 91 ARG A CA 1
ATOM 748 C C . ARG A 1 91 ? 7.548 -7.364 5.465 1.00 89.00 91 ARG A C 1
ATOM 750 O O . ARG A 1 91 ? 8.537 -7.260 6.178 1.00 89.00 91 ARG A O 1
ATOM 757 N N . ILE A 1 92 ? 7.607 -7.770 4.201 1.00 76.50 92 ILE A N 1
ATOM 758 C CA . ILE A 1 92 ? 8.840 -8.127 3.509 1.00 76.50 92 ILE A CA 1
ATOM 759 C C . ILE A 1 92 ? 9.411 -6.859 2.859 1.00 76.50 92 ILE A C 1
ATOM 761 O O . ILE A 1 92 ? 8.640 -6.092 2.266 1.00 76.50 92 ILE A O 1
ATOM 765 N N . PRO A 1 93 ? 10.734 -6.626 2.947 1.00 68.19 93 PRO A N 1
ATOM 766 C CA . PRO A 1 93 ? 11.371 -5.503 2.275 1.00 68.19 93 PRO A CA 1
ATOM 767 C C . PRO A 1 93 ? 11.187 -5.609 0.758 1.00 68.19 93 PRO A C 1
ATOM 769 O O . PRO A 1 93 ? 11.302 -6.694 0.184 1.00 68.19 93 PRO A O 1
ATOM 772 N N . CYS A 1 94 ? 10.984 -4.469 0.093 1.00 68.31 94 CYS A N 1
ATOM 773 C CA . CYS A 1 94 ? 10.877 -4.373 -1.369 1.00 68.31 94 CYS A CA 1
ATOM 774 C C . CYS A 1 94 ? 12.026 -5.089 -2.107 1.00 68.31 94 CYS A C 1
ATOM 776 O O . CYS A 1 94 ? 11.838 -5.593 -3.211 1.00 68.31 94 CYS A O 1
ATOM 778 N N . LEU A 1 95 ? 13.197 -5.192 -1.470 1.00 68.94 95 LEU A N 1
ATOM 779 C CA . LEU A 1 95 ? 14.369 -5.880 -2.003 1.00 68.94 95 LEU A CA 1
ATOM 780 C C . LEU A 1 95 ? 14.106 -7.357 -2.341 1.00 68.94 95 LEU A C 1
ATOM 782 O O . LEU A 1 95 ? 14.562 -7.827 -3.378 1.00 68.94 95 LEU A O 1
ATOM 786 N N . ALA A 1 96 ? 13.343 -8.084 -1.518 1.00 76.88 96 ALA A N 1
ATOM 787 C CA . ALA A 1 96 ? 13.070 -9.499 -1.775 1.00 76.88 96 ALA A CA 1
ATOM 788 C C . ALA A 1 96 ? 12.220 -9.700 -3.041 1.00 76.88 96 ALA A C 1
ATOM 790 O O . ALA A 1 96 ? 12.447 -10.650 -3.785 1.00 76.88 96 ALA A O 1
ATOM 791 N N . TYR A 1 97 ? 11.292 -8.778 -3.324 1.00 76.38 97 TYR A N 1
ATOM 792 C CA . TYR A 1 97 ? 10.519 -8.788 -4.569 1.00 76.38 97 TYR A CA 1
ATOM 793 C C . TYR A 1 97 ? 11.406 -8.523 -5.786 1.00 76.38 97 TYR A C 1
ATOM 795 O O . TYR A 1 97 ? 11.247 -9.188 -6.804 1.00 76.38 97 TYR A O 1
ATOM 803 N N . GLY A 1 98 ? 12.365 -7.598 -5.673 1.00 79.44 98 GLY A N 1
ATOM 804 C CA . GLY A 1 98 ? 13.340 -7.339 -6.736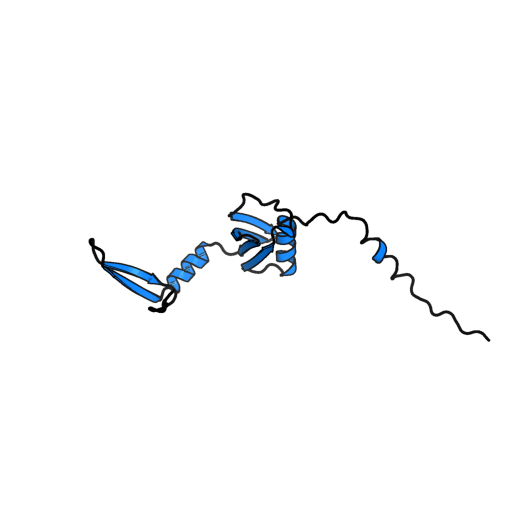 1.00 79.44 98 GLY A CA 1
ATOM 805 C C . GLY A 1 98 ? 14.215 -8.559 -7.025 1.00 79.44 98 GLY A C 1
ATOM 806 O O . GLY A 1 98 ? 14.372 -8.945 -8.178 1.00 79.44 98 GLY A O 1
ATOM 807 N N . ILE A 1 99 ? 14.714 -9.222 -5.978 1.00 84.88 99 ILE A N 1
ATOM 808 C CA . ILE A 1 99 ? 15.503 -10.453 -6.118 1.00 84.88 99 ILE A CA 1
ATOM 809 C C . ILE A 1 99 ? 14.661 -11.563 -6.760 1.00 84.88 99 ILE A C 1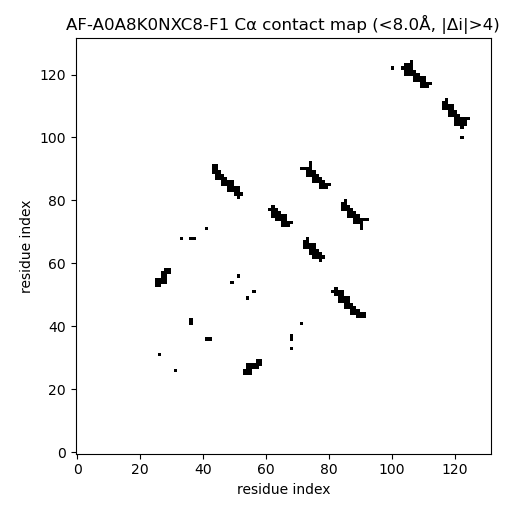
ATOM 811 O O . ILE A 1 99 ? 15.114 -12.197 -7.709 1.00 84.88 99 ILE A O 1
ATOM 815 N N . ALA A 1 100 ? 13.422 -11.769 -6.304 1.00 83.81 100 ALA A N 1
ATOM 816 C CA . ALA A 1 100 ? 12.520 -12.744 -6.911 1.00 83.81 100 ALA A CA 1
ATOM 817 C C . ALA A 1 100 ? 12.253 -12.434 -8.393 1.00 83.81 100 ALA A C 1
ATOM 819 O O . ALA A 1 100 ? 12.267 -13.346 -9.213 1.00 83.81 100 ALA A O 1
ATOM 820 N N . ALA A 1 101 ? 12.075 -11.160 -8.756 1.00 83.56 101 ALA A N 1
ATOM 821 C CA . ALA A 1 101 ? 11.897 -10.753 -10.146 1.00 83.56 101 ALA A CA 1
ATOM 822 C C . ALA A 1 101 ? 13.122 -11.096 -11.008 1.00 83.56 101 ALA A C 1
ATOM 824 O O . ALA A 1 101 ? 12.939 -11.618 -12.100 1.00 83.56 101 ALA A O 1
ATOM 825 N N . ILE A 1 102 ? 14.352 -10.905 -10.509 1.00 86.50 102 ILE A N 1
ATOM 826 C CA . ILE A 1 102 ? 15.582 -11.286 -11.234 1.00 86.50 102 ILE A CA 1
ATOM 827 C C . ILE A 1 102 ? 15.587 -12.784 -11.563 1.00 86.50 102 ILE A C 1
ATOM 829 O O . ILE A 1 102 ? 15.915 -13.160 -12.684 1.00 86.50 102 ILE A O 1
ATOM 833 N N . PHE A 1 103 ? 15.176 -13.636 -10.620 1.00 87.19 103 PHE A N 1
ATOM 834 C CA . PHE A 1 103 ? 15.076 -15.081 -10.854 1.00 87.19 103 PHE A CA 1
ATOM 835 C C . PHE A 1 103 ? 13.903 -15.485 -11.762 1.00 87.19 103 PHE A C 1
ATOM 837 O O . PHE A 1 103 ? 13.933 -16.560 -12.360 1.00 87.19 103 PHE A O 1
ATOM 844 N N . LEU A 1 104 ? 12.853 -14.665 -11.837 1.00 85.81 104 LEU A N 1
ATOM 845 C CA . LEU A 1 104 ? 11.638 -14.957 -12.599 1.00 85.81 104 LEU A CA 1
ATOM 846 C C . LEU A 1 104 ? 11.642 -14.370 -14.016 1.00 85.81 104 LEU A C 1
ATOM 848 O O . LEU A 1 104 ? 10.819 -14.786 -14.829 1.00 85.81 104 LEU A O 1
ATOM 852 N N . ILE A 1 105 ? 12.540 -13.435 -14.327 1.00 87.75 105 ILE A N 1
ATOM 853 C CA . ILE A 1 105 ? 12.741 -12.932 -15.687 1.00 87.75 105 ILE A CA 1
ATOM 854 C C . ILE A 1 105 ? 13.154 -14.100 -16.587 1.00 87.75 105 ILE A C 1
ATOM 856 O O . ILE A 1 105 ? 14.169 -14.756 -16.356 1.00 87.75 105 ILE A O 1
ATOM 860 N N . ARG A 1 106 ? 12.355 -14.353 -17.625 1.00 83.69 106 ARG A N 1
ATOM 861 C CA . ARG A 1 106 ? 12.602 -15.428 -18.601 1.00 83.69 106 ARG A CA 1
ATOM 862 C C . ARG A 1 106 ? 12.603 -14.948 -20.040 1.00 83.69 106 ARG A C 1
ATOM 864 O O . ARG A 1 106 ? 13.219 -15.591 -20.882 1.00 83.69 106 ARG A O 1
ATOM 871 N N . HIS A 1 107 ? 11.918 -13.846 -20.317 1.00 83.06 107 HIS A N 1
ATOM 872 C CA . HIS A 1 107 ? 11.723 -13.370 -21.674 1.00 83.06 107 HIS A CA 1
ATOM 873 C C . HIS A 1 107 ? 12.642 -12.185 -21.930 1.00 83.06 107 HIS A C 1
ATOM 875 O O . HIS A 1 107 ? 12.657 -11.221 -21.164 1.00 83.06 107 HIS A O 1
ATOM 881 N N . GLU A 1 108 ? 13.421 -12.276 -23.002 1.00 88.31 108 GLU A N 1
ATOM 882 C CA . GLU A 1 108 ? 14.285 -11.205 -23.480 1.00 88.31 108 GLU A CA 1
ATOM 883 C C . GLU A 1 108 ? 13.886 -10.812 -24.901 1.00 88.31 108 GLU A C 1
ATOM 885 O O . GLU A 1 108 ? 13.614 -11.666 -25.744 1.00 88.31 108 GLU A O 1
ATOM 890 N N . GLU A 1 109 ? 13.865 -9.512 -25.172 1.00 87.06 109 GLU A N 1
ATOM 891 C CA . GLU A 1 109 ? 13.671 -8.977 -26.516 1.00 87.06 109 GLU A CA 1
ATOM 892 C C . GLU A 1 109 ? 14.808 -8.027 -26.862 1.00 87.06 109 GLU A C 1
ATOM 894 O O . GLU A 1 109 ? 15.244 -7.227 -26.034 1.00 87.06 109 GLU A O 1
ATOM 899 N N . VAL A 1 110 ? 15.298 -8.108 -28.097 1.00 89.81 110 VAL A N 1
ATOM 900 C CA . VAL A 1 110 ? 16.374 -7.241 -28.578 1.00 89.81 110 VAL A CA 1
ATOM 901 C C . VAL A 1 110 ? 15.765 -6.076 -29.343 1.00 89.81 110 VAL A C 1
ATOM 903 O O . VAL A 1 110 ? 15.093 -6.272 -30.355 1.00 89.81 110 VAL A O 1
ATOM 906 N N . VAL A 1 111 ? 16.030 -4.857 -28.880 1.00 90.50 111 VAL A N 1
ATOM 907 C CA . VAL A 1 111 ? 15.636 -3.626 -29.565 1.00 90.50 111 VAL A CA 1
ATOM 908 C C . VAL A 1 111 ? 16.834 -3.047 -30.302 1.00 90.50 111 VAL A C 1
ATOM 910 O O . VAL A 1 111 ? 17.920 -2.876 -29.743 1.00 90.50 111 VAL A O 1
ATOM 913 N N . HIS A 1 112 ? 16.616 -2.730 -31.574 1.00 90.81 112 HIS A N 1
ATOM 914 C CA . HIS A 1 112 ? 17.598 -2.065 -32.414 1.00 90.81 112 HIS A CA 1
ATOM 915 C C . HIS A 1 112 ? 17.533 -0.560 -32.171 1.00 90.81 112 HIS A C 1
ATOM 917 O O . HIS A 1 112 ? 16.519 0.078 -32.450 1.00 90.81 112 HIS A O 1
ATOM 923 N N . THR A 1 113 ? 18.620 0.013 -31.664 1.00 92.75 113 THR A N 1
ATOM 924 C CA . THR A 1 113 ? 18.777 1.464 -31.532 1.00 92.75 113 THR A CA 1
ATOM 925 C C . THR A 1 113 ? 19.898 1.950 -32.443 1.00 92.75 113 THR A C 1
ATOM 927 O O . THR A 1 113 ? 20.751 1.171 -32.871 1.00 92.75 113 THR A O 1
ATOM 930 N N . THR A 1 114 ? 19.933 3.252 -32.720 1.00 92.69 114 THR A N 1
ATOM 931 C CA . THR A 1 114 ? 20.993 3.876 -33.532 1.00 92.69 114 THR A CA 1
ATOM 932 C C . THR A 1 114 ? 22.392 3.686 -32.941 1.00 92.69 114 THR A C 1
ATOM 934 O O . THR A 1 114 ? 23.371 3.725 -33.675 1.00 92.69 114 THR A O 1
ATOM 937 N N . ASN A 1 115 ? 22.481 3.443 -31.630 1.00 90.69 115 ASN A N 1
ATOM 938 C CA . ASN A 1 115 ? 23.729 3.255 -30.891 1.00 90.69 115 ASN A CA 1
ATOM 939 C C . ASN A 1 115 ? 24.031 1.7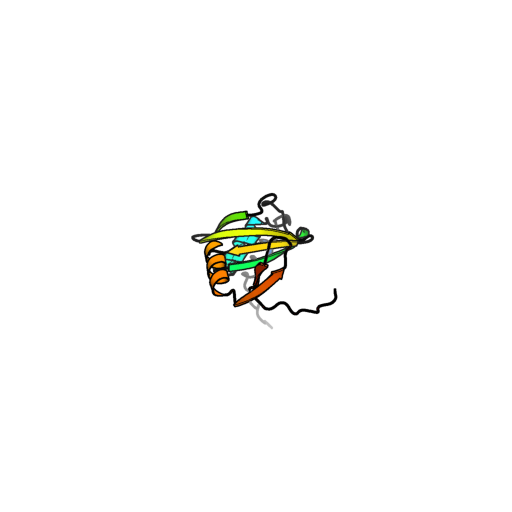75 -30.579 1.00 90.69 115 ASN A C 1
ATOM 941 O O . ASN A 1 115 ? 24.969 1.491 -29.838 1.00 90.69 115 ASN A O 1
ATOM 945 N N . GLY A 1 116 ? 23.244 0.834 -31.116 1.00 90.75 116 GLY A N 1
ATOM 946 C CA . GLY A 1 116 ? 23.451 -0.604 -30.941 1.00 90.75 116 GLY A CA 1
ATOM 947 C C . GLY A 1 116 ? 22.217 -1.364 -30.453 1.00 90.75 116 GLY A C 1
ATOM 948 O O . GLY A 1 116 ? 21.105 -0.837 -30.375 1.00 90.75 116 GLY A O 1
ATOM 949 N N . LEU A 1 117 ? 22.421 -2.643 -30.149 1.00 91.62 117 LEU A N 1
ATOM 950 C CA . LEU A 1 117 ? 21.372 -3.563 -29.714 1.00 91.62 117 LEU A CA 1
ATOM 951 C C . LEU A 1 117 ? 21.233 -3.540 -28.191 1.00 91.62 117 LEU A C 1
ATOM 953 O O . LEU A 1 117 ? 22.215 -3.755 -27.481 1.00 91.62 117 LEU A O 1
ATOM 957 N N . VAL A 1 118 ? 20.014 -3.329 -27.691 1.00 93.44 118 VAL A N 1
ATOM 958 C CA . VAL A 1 118 ? 19.707 -3.345 -26.253 1.00 93.44 118 VAL A CA 1
ATOM 959 C C . VAL A 1 118 ? 18.720 -4.465 -25.956 1.00 93.44 118 VAL A C 1
ATOM 961 O O . VAL A 1 118 ? 17.667 -4.550 -26.584 1.00 93.44 118 VAL A O 1
ATOM 964 N N . LYS A 1 119 ? 19.055 -5.322 -24.986 1.00 90.81 119 LYS A N 1
ATOM 965 C CA . LYS A 1 119 ? 18.152 -6.361 -24.485 1.00 90.81 119 LYS A CA 1
ATOM 966 C C . LYS A 1 119 ? 17.216 -5.784 -23.429 1.00 90.81 119 LYS A C 1
ATOM 968 O O . LYS A 1 119 ? 17.678 -5.221 -22.437 1.00 90.81 119 LYS A O 1
ATOM 973 N N . ILE A 1 120 ? 15.919 -5.953 -23.633 1.00 90.44 120 ILE A N 1
ATOM 974 C CA . ILE A 1 120 ? 14.869 -5.643 -22.664 1.00 90.44 120 ILE A CA 1
ATOM 975 C C . ILE A 1 120 ? 14.381 -6.959 -22.065 1.00 90.44 120 ILE A C 1
ATOM 977 O O . ILE A 1 120 ? 14.233 -7.950 -22.777 1.00 90.44 120 ILE A O 1
ATOM 981 N N . TYR A 1 121 ? 14.145 -6.962 -20.756 1.00 88.69 121 TYR A N 1
ATOM 982 C CA . TYR A 1 121 ? 13.761 -8.145 -19.997 1.00 88.69 121 TYR A CA 1
ATOM 983 C C . TYR A 1 121 ? 12.328 -8.023 -19.493 1.00 88.69 121 TYR A C 1
ATOM 985 O O . TYR A 1 121 ? 11.973 -7.034 -18.848 1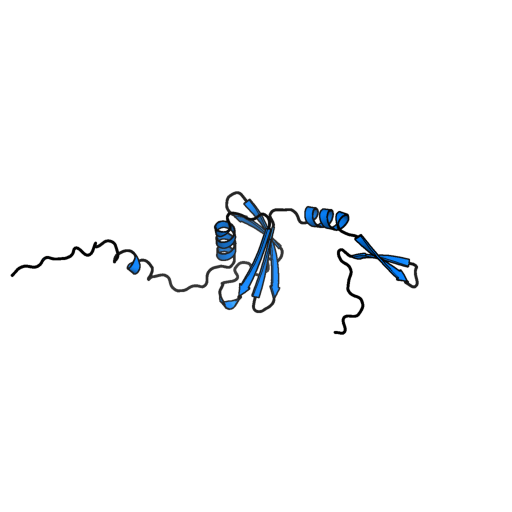.00 88.69 121 TYR A O 1
ATOM 993 N N . PHE A 1 122 ? 11.530 -9.055 -19.737 1.00 85.19 122 PHE A N 1
ATOM 994 C CA . PHE A 1 122 ? 10.140 -9.136 -19.317 1.00 85.19 122 PHE A CA 1
ATOM 995 C C . PHE A 1 122 ? 9.940 -10.302 -18.349 1.00 85.19 122 PHE A C 1
ATOM 997 O O . PHE A 1 122 ? 10.516 -11.386 -18.489 1.00 85.19 122 PHE A O 1
ATOM 1004 N N . LEU A 1 123 ? 9.087 -10.069 -17.352 1.00 82.50 123 LEU A N 1
ATOM 1005 C CA . LEU A 1 123 ? 8.681 -11.099 -16.398 1.00 82.50 123 LEU A CA 1
ATOM 1006 C C . LEU A 1 123 ? 7.728 -12.123 -17.041 1.00 82.50 123 LEU A C 1
ATOM 1008 O O . LEU A 1 123 ? 7.783 -13.304 -16.718 1.00 82.50 123 LEU A O 1
ATOM 1012 N N . TYR A 1 124 ? 6.881 -11.668 -17.965 1.00 79.81 124 TYR A N 1
ATOM 1013 C CA . TYR A 1 124 ? 5.916 -12.474 -18.713 1.00 79.81 124 TYR A CA 1
ATOM 1014 C C . TYR A 1 124 ? 5.967 -12.084 -20.192 1.00 79.81 124 TYR A C 1
ATOM 1016 O O . TYR A 1 124 ? 6.278 -10.937 -20.502 1.00 79.81 124 TYR A O 1
ATOM 1024 N N . GLU A 1 125 ? 5.636 -13.010 -21.095 1.00 78.12 125 GLU A N 1
ATOM 1025 C CA . GLU A 1 125 ? 5.490 -12.691 -22.521 1.00 78.12 125 GLU A CA 1
ATOM 1026 C C . GLU A 1 125 ? 4.342 -11.703 -22.731 1.00 78.12 125 GLU A C 1
ATOM 1028 O O . GLU A 1 125 ? 3.185 -11.993 -22.408 1.00 78.12 125 GLU A O 1
ATOM 1033 N N . GLU A 1 126 ? 4.642 -10.540 -23.306 1.00 70.38 126 GLU A N 1
ATOM 1034 C CA . GLU A 1 126 ? 3.599 -9.650 -23.798 1.00 70.38 126 GLU A CA 1
ATOM 1035 C C . GLU A 1 126 ? 3.025 -10.203 -25.107 1.00 70.38 126 GLU A C 1
ATOM 1037 O O . GLU A 1 126 ? 3.748 -10.533 -26.051 1.00 70.38 126 GLU A O 1
ATOM 1042 N N . LYS A 1 127 ? 1.693 -10.304 -25.184 1.00 77.19 127 LYS A N 1
ATOM 1043 C CA . LYS A 1 127 ? 1.017 -10.694 -26.425 1.00 77.19 127 LYS A CA 1
ATOM 1044 C C . LYS A 1 127 ? 1.169 -9.579 -27.457 1.00 77.19 127 LYS A C 1
ATOM 1046 O O . LYS A 1 127 ? 0.481 -8.564 -27.391 1.00 77.19 127 LYS A O 1
ATOM 1051 N N . LYS A 1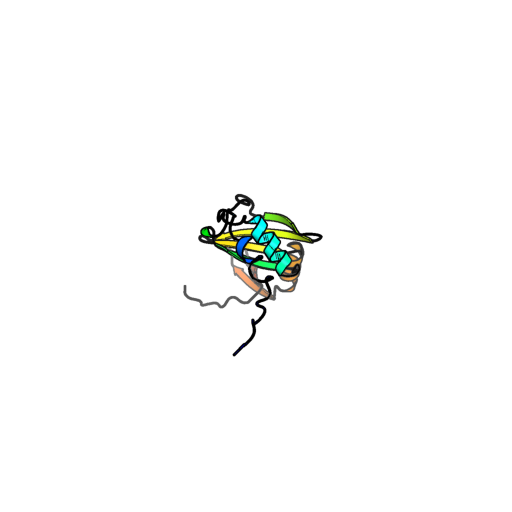 128 ? 2.029 -9.796 -28.450 1.00 74.25 128 LYS A N 1
ATOM 1052 C CA . LYS A 1 128 ? 2.193 -8.886 -29.590 1.00 74.25 128 LYS A CA 1
ATOM 1053 C C . LYS A 1 128 ? 0.922 -8.910 -30.442 1.00 74.25 128 LYS A C 1
ATOM 1055 O O . LYS A 1 128 ? 0.609 -9.932 -31.044 1.00 74.25 128 LYS A O 1
ATOM 1060 N N . GLY A 1 129 ? 0.178 -7.802 -30.458 1.00 69.19 129 GLY A N 1
ATOM 1061 C CA . GLY A 1 129 ? -1.030 -7.648 -31.281 1.00 69.19 129 GLY A CA 1
ATOM 1062 C C . GLY A 1 129 ? -2.308 -7.231 -30.551 1.00 69.19 129 GLY A C 1
ATOM 1063 O O . GLY A 1 129 ? -3.378 -7.307 -31.151 1.00 69.19 129 GLY A O 1
ATOM 1064 N N . SER A 1 130 ? -2.253 -6.790 -29.287 1.00 57.28 130 SER A N 1
ATOM 1065 C CA . SER A 1 130 ? -3.413 -6.104 -28.707 1.00 57.28 130 SER A CA 1
ATOM 1066 C C . SER A 1 130 ? -3.569 -4.734 -29.370 1.00 57.28 130 SER A C 1
ATOM 1068 O O . SER A 1 130 ? -2.776 -3.826 -29.123 1.00 57.28 130 SER A O 1
ATOM 1070 N N . PHE A 1 131 ? -4.575 -4.596 -30.227 1.00 61.25 131 PHE A N 1
ATOM 1071 C CA . PHE A 1 131 ? -5.052 -3.291 -30.668 1.00 61.25 131 PHE A CA 1
ATOM 1072 C C . PHE A 1 131 ? -5.694 -2.590 -29.459 1.00 61.25 131 PHE A C 1
ATOM 1074 O O . PHE A 1 131 ? -6.488 -3.215 -28.753 1.00 61.25 131 PHE A O 1
ATOM 1081 N N . TYR A 1 132 ? -5.294 -1.345 -29.192 1.00 61.69 132 TYR A N 1
ATOM 1082 C CA . TYR A 1 132 ? -5.965 -0.473 -28.221 1.00 61.69 132 TYR A CA 1
ATOM 1083 C C . TYR A 1 132 ? -7.305 0.018 -28.768 1.00 61.69 132 TYR A C 1
ATOM 1085 O O . TYR A 1 132 ? -7.375 0.260 -29.995 1.00 61.69 132 TYR A O 1
#

Secondary structure (DSSP, 8-state):
---------TTSSSSSSTTS-S--PPPBHHHHHHHHHHHTT--SEEEEEEEGGGSB-TTTT-SEEEEEETTEEEEEEEEEETTEEEEEEESS-HHHHHHHHHHH--EEEEEEETTEEEEEEESS---TT---

Organism: Ladona fulva (NCBI:txid123851)